Protein AF-A0A967FCW6-F1 (afdb_monomer_lite)

Secondary structure (DSSP, 8-state):
-PPPPS-S-HHHHHHHHHHHHHHHH--HHHHHHHHHHHHHHHHH-TT-HHHHHHHHHHHHHHHHHHHHHHHHHHHHHT-

Sequence (79 aa):
ALGKVKTQDVQAYDFYLRGREFFHQGTRKNIKYASEMFTQAIKKDQDYALAYAGLADCHSFLRQFEKKQENIERSLAAS

Foldseek 3Di:
DPPPPLDPQPQLVVLQVQLVVLVVVPDLVSLVSSLVSLVVSCVRPVSNVSSVVSNVVSVVSNVVVVVVVVVVVVVVVVD

Radius of gyration: 15.98 Å; chains: 1; bounding box: 48×18×45 Å

pLDDT: mean 93.49, std 11.43, range [43.12, 98.88]

Structure (mmCIF, N/CA/C/O backbone):
data_AF-A0A967FCW6-F1
#
_entry.id   AF-A0A967FCW6-F1
#
loop_
_atom_site.group_PDB
_atom_site.id
_atom_site.type_symbol
_atom_site.label_atom_id
_atom_site.label_alt_id
_atom_site.label_comp_id
_atom_site.label_asym_id
_atom_site.label_entity_id
_atom_site.label_seq_id
_atom_site.pdbx_PDB_ins_code
_atom_site.Cartn_x
_atom_site.Cartn_y
_atom_site.Cartn_z
_atom_site.occupancy
_atom_site.B_iso_or_equiv
_atom_site.auth_seq_id
_atom_site.auth_comp_id
_atom_site.auth_asym_id
_atom_site.auth_atom_id
_atom_site.pdbx_PDB_model_num
ATOM 1 N N . ALA A 1 1 ? -27.830 -1.430 7.084 1.00 43.12 1 ALA A N 1
ATOM 2 C CA . ALA A 1 1 ? -26.748 -1.770 8.028 1.00 43.12 1 ALA A CA 1
ATOM 3 C C . ALA A 1 1 ? -25.683 -0.685 7.942 1.00 43.12 1 ALA A C 1
ATOM 5 O O . ALA A 1 1 ? -25.108 -0.508 6.876 1.00 43.12 1 ALA A O 1
ATOM 6 N N . LEU A 1 2 ? -25.498 0.099 9.006 1.00 45.22 2 LEU A N 1
ATOM 7 C CA . LEU A 1 2 ? -24.439 1.108 9.087 1.00 45.22 2 LEU A CA 1
ATOM 8 C C . LEU A 1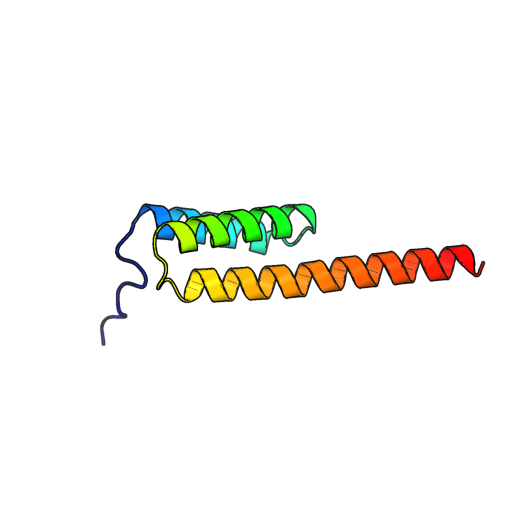 2 ? -23.093 0.380 8.990 1.00 45.22 2 LEU A C 1
ATOM 10 O O . LEU A 1 2 ? -22.822 -0.520 9.785 1.00 45.22 2 LEU A O 1
ATOM 14 N N . GLY A 1 3 ? -22.318 0.690 7.950 1.00 51.62 3 GLY A N 1
ATOM 15 C CA . GLY A 1 3 ? -21.042 0.039 7.673 1.00 51.62 3 GLY A CA 1
ATOM 16 C C . GLY A 1 3 ? -20.144 0.109 8.901 1.00 51.62 3 GLY A C 1
ATOM 17 O O . GLY A 1 3 ? -19.911 1.195 9.427 1.00 51.62 3 GLY A O 1
ATOM 18 N N . LYS A 1 4 ? -19.677 -1.053 9.373 1.00 61.31 4 LYS A N 1
ATOM 19 C CA . LYS A 1 4 ? -18.727 -1.134 10.484 1.00 61.31 4 LYS A CA 1
ATOM 20 C C . LYS A 1 4 ? -17.578 -0.164 10.218 1.00 61.31 4 LYS A C 1
ATOM 22 O O . LYS A 1 4 ? -16.979 -0.188 9.140 1.00 61.31 4 LYS A O 1
ATOM 27 N N . VAL A 1 5 ? -17.302 0.682 11.205 1.00 61.56 5 VAL A N 1
ATOM 28 C CA . VAL A 1 5 ? -16.106 1.519 11.255 1.00 61.56 5 VAL A CA 1
ATOM 29 C C . VAL A 1 5 ? -14.908 0.609 10.974 1.00 61.56 5 VAL A C 1
ATOM 31 O O . VAL A 1 5 ?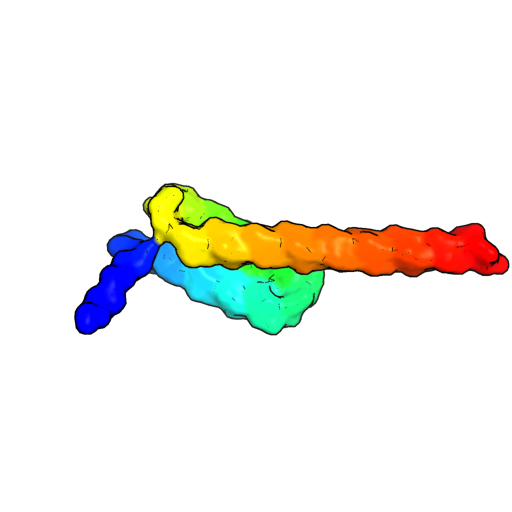 -14.713 -0.383 11.671 1.00 61.56 5 VAL A O 1
ATOM 34 N N . LYS A 1 6 ? -14.184 0.876 9.881 1.00 80.00 6 LYS A N 1
ATOM 35 C CA . LYS A 1 6 ? -13.183 -0.063 9.345 1.00 80.00 6 LYS A CA 1
ATOM 36 C C . LYS A 1 6 ? -11.905 -0.129 10.189 1.00 80.00 6 LYS A C 1
ATOM 38 O O . LYS A 1 6 ? -11.174 -1.099 10.063 1.00 80.00 6 LYS A O 1
ATOM 43 N N . THR A 1 7 ? -11.670 0.892 11.011 1.00 86.69 7 THR A N 1
ATOM 44 C CA . THR A 1 7 ? -10.662 0.955 12.075 1.00 86.69 7 THR A CA 1
ATOM 45 C C . THR A 1 7 ? -11.109 1.999 13.101 1.00 86.69 7 THR A C 1
ATOM 47 O O . THR A 1 7 ? -11.684 3.019 12.715 1.00 86.69 7 THR A O 1
ATOM 50 N N . GLN A 1 8 ? -10.885 1.751 14.393 1.00 89.38 8 GLN A N 1
ATOM 51 C CA . GLN A 1 8 ? -11.120 2.751 15.447 1.00 89.38 8 GLN A CA 1
ATOM 52 C C . GLN A 1 8 ? -9.877 3.616 15.719 1.00 89.38 8 GLN A C 1
ATOM 54 O O . GLN A 1 8 ? -9.968 4.603 16.448 1.00 89.38 8 GLN A O 1
ATOM 59 N N . ASP A 1 9 ? -8.731 3.280 15.117 1.00 95.06 9 ASP A N 1
ATOM 60 C CA . ASP A 1 9 ? -7.497 4.049 15.237 1.00 95.06 9 ASP A CA 1
ATOM 61 C C . ASP A 1 9 ? -7.433 5.117 14.130 1.00 95.06 9 ASP A C 1
ATOM 63 O O . ASP A 1 9 ? -7.318 4.836 12.933 1.00 95.06 9 ASP A O 1
ATOM 67 N N . VAL A 1 10 ? -7.506 6.384 14.539 1.00 95.19 10 VAL A N 1
ATOM 68 C CA . VAL A 1 10 ? -7.478 7.532 13.620 1.00 95.19 10 VAL A CA 1
ATOM 69 C C . VAL A 1 10 ? -6.141 7.632 12.876 1.00 95.19 10 VAL A C 1
ATOM 71 O O . VAL A 1 10 ? -6.119 8.036 11.714 1.00 95.19 10 VAL A O 1
ATOM 74 N N . GLN A 1 11 ? -5.028 7.236 13.503 1.00 97.38 11 GLN A N 1
ATOM 75 C CA . GLN A 1 11 ? -3.717 7.216 12.852 1.00 97.38 11 GLN A CA 1
ATOM 76 C C . GLN A 1 11 ? -3.644 6.101 11.808 1.00 97.38 11 GLN A C 1
ATOM 78 O O . GLN A 1 11 ? -3.088 6.319 10.732 1.00 97.38 11 GLN A O 1
ATOM 83 N N . ALA A 1 12 ? -4.237 4.932 12.078 1.00 97.88 12 ALA A N 1
ATOM 84 C CA . ALA A 1 12 ? -4.351 3.865 11.086 1.00 97.88 12 ALA A CA 1
ATOM 85 C C . ALA A 1 12 ? -5.129 4.343 9.852 1.00 97.88 12 ALA A C 1
ATOM 87 O O . ALA A 1 12 ? -4.701 4.109 8.718 1.00 97.88 12 ALA A O 1
ATOM 88 N N . TYR A 1 13 ? -6.232 5.071 10.064 1.00 97.06 13 TYR A N 1
ATOM 89 C CA . TYR A 1 13 ? -7.023 5.645 8.976 1.00 97.06 13 TYR A CA 1
ATOM 90 C C . TYR A 1 13 ? -6.252 6.708 8.176 1.00 97.06 13 TYR A C 1
ATOM 92 O O . TYR A 1 13 ? -6.265 6.663 6.946 1.00 97.06 13 TYR A O 1
ATOM 100 N N . ASP A 1 14 ? -5.532 7.619 8.840 1.00 98.00 14 ASP A N 1
ATOM 101 C CA . ASP A 1 14 ? -4.691 8.629 8.176 1.00 98.00 14 ASP A CA 1
ATOM 102 C C . ASP A 1 14 ? -3.597 7.980 7.314 1.00 98.00 14 ASP A C 1
ATOM 104 O O . ASP A 1 14 ? -3.458 8.295 6.129 1.00 98.00 14 ASP A O 1
ATOM 108 N N . PHE A 1 15 ? -2.872 6.999 7.861 1.00 98.62 15 PHE A N 1
ATOM 109 C CA . PHE A 1 15 ? -1.886 6.243 7.090 1.00 98.62 15 PHE A CA 1
ATOM 110 C C . PHE A 1 15 ? -2.521 5.517 5.900 1.00 98.62 15 PHE A C 1
ATOM 112 O O . PHE A 1 15 ? -1.979 5.564 4.796 1.00 98.62 15 PHE A O 1
ATOM 119 N N . TYR A 1 16 ? -3.691 4.901 6.076 1.00 98.44 16 TYR A N 1
ATOM 120 C CA . TYR A 1 16 ? -4.410 4.273 4.970 1.00 98.44 16 TYR A CA 1
ATOM 121 C C . TYR A 1 16 ? -4.768 5.281 3.865 1.00 98.44 16 TYR A C 1
ATOM 123 O O . TYR A 1 16 ? -4.530 4.998 2.689 1.00 98.44 16 TYR A O 1
ATOM 131 N N . LEU A 1 17 ? -5.279 6.468 4.209 1.00 98.31 17 LEU A N 1
ATOM 132 C CA . LEU A 1 17 ? -5.614 7.505 3.227 1.00 98.31 17 LEU A CA 1
ATOM 133 C C . LEU A 1 17 ? -4.381 7.999 2.463 1.00 98.31 17 LEU A C 1
ATOM 135 O O . LEU A 1 17 ? -4.420 8.088 1.236 1.00 98.31 17 LEU A O 1
ATOM 139 N N . ARG A 1 18 ? -3.263 8.243 3.155 1.00 98.56 18 ARG A N 1
ATOM 140 C CA . ARG A 1 18 ? -1.990 8.601 2.504 1.00 98.56 18 ARG A CA 1
ATOM 141 C C . ARG A 1 18 ? -1.502 7.492 1.577 1.00 98.56 18 ARG A C 1
ATOM 143 O O . ARG A 1 18 ? -1.038 7.772 0.475 1.00 98.56 18 ARG A O 1
ATOM 150 N N . GLY A 1 19 ? -1.645 6.232 1.993 1.00 98.62 19 GLY A N 1
ATOM 151 C CA . GLY A 1 19 ? -1.335 5.075 1.156 1.00 98.62 19 GLY A CA 1
ATOM 152 C C . GLY A 1 19 ? -2.155 5.060 -0.131 1.00 98.62 19 GLY A C 1
ATOM 153 O O . GLY A 1 19 ? -1.601 4.881 -1.213 1.00 98.62 19 GLY A O 1
ATOM 154 N N . ARG A 1 20 ? -3.462 5.330 -0.036 1.00 98.56 20 ARG A N 1
ATOM 155 C CA . ARG A 1 20 ? -4.366 5.433 -1.192 1.00 98.56 20 ARG A CA 1
ATOM 156 C C . ARG A 1 20 ? -3.998 6.576 -2.136 1.00 98.56 20 ARG A C 1
ATOM 158 O O . ARG A 1 20 ? -4.052 6.375 -3.346 1.00 98.56 20 ARG A O 1
ATOM 165 N N . GLU A 1 21 ? -3.614 7.728 -1.596 1.00 98.44 21 GLU A N 1
ATOM 166 C CA . GLU A 1 21 ? -3.185 8.890 -2.381 1.00 98.44 21 GLU A CA 1
ATOM 167 C C . GLU A 1 21 ? -1.911 8.584 -3.180 1.00 98.44 21 GLU A C 1
ATOM 169 O O . GLU A 1 21 ? -1.888 8.712 -4.405 1.00 98.44 21 GLU A O 1
ATOM 174 N N . PHE A 1 22 ? -0.870 8.063 -2.522 1.00 98.62 22 PHE A N 1
ATOM 175 C CA . PHE A 1 22 ? 0.342 7.637 -3.223 1.00 98.62 22 PHE A CA 1
ATOM 176 C C . PHE A 1 22 ? 0.061 6.536 -4.250 1.00 98.62 22 PHE A C 1
ATOM 178 O O . PHE A 1 22 ? 0.615 6.558 -5.351 1.00 98.62 22 PHE A O 1
ATOM 185 N N . PHE A 1 23 ? -0.821 5.590 -3.920 1.00 98.31 23 PHE A N 1
ATOM 186 C CA . PHE A 1 23 ? -1.186 4.516 -4.833 1.00 98.31 23 PHE A CA 1
ATOM 187 C C . PHE A 1 23 ? -1.845 5.051 -6.110 1.00 98.31 23 PHE A C 1
ATOM 189 O O . PHE A 1 23 ? -1.492 4.613 -7.203 1.00 98.31 23 PHE A O 1
ATOM 196 N N . HIS A 1 24 ? -2.741 6.037 -5.992 1.00 97.88 24 HIS A N 1
ATOM 197 C CA . HIS A 1 24 ? -3.416 6.657 -7.136 1.00 97.88 24 HIS A CA 1
ATOM 198 C C . HIS A 1 24 ? -2.427 7.298 -8.118 1.00 97.88 24 HIS A C 1
ATOM 200 O O . HIS A 1 24 ? -2.608 7.213 -9.330 1.00 97.88 24 HIS A O 1
ATOM 206 N N . GLN A 1 25 ? -1.347 7.897 -7.613 1.00 96.69 25 GLN A N 1
ATOM 207 C CA . GLN A 1 25 ? -0.319 8.499 -8.465 1.00 96.69 25 GLN A CA 1
ATOM 208 C C . GLN A 1 25 ? 0.472 7.457 -9.278 1.00 96.69 25 GLN A C 1
ATOM 210 O O . GLN A 1 25 ? 1.123 7.810 -10.259 1.00 96.69 25 GLN A O 1
ATOM 215 N N . GLY A 1 26 ? 0.467 6.183 -8.871 1.00 91.94 26 GLY A N 1
ATOM 216 C CA . GLY A 1 26 ? 0.820 5.033 -9.711 1.00 91.94 26 GLY A CA 1
ATOM 217 C C . GLY A 1 26 ? 2.288 4.868 -10.127 1.00 91.94 26 GLY A C 1
ATOM 218 O O . GLY A 1 26 ? 2.649 3.817 -10.649 1.00 91.94 26 GLY A O 1
ATOM 219 N N . THR A 1 27 ? 3.171 5.848 -9.912 1.00 97.31 27 THR A N 1
ATOM 220 C CA . THR A 1 27 ? 4.599 5.700 -10.252 1.00 97.31 27 THR A CA 1
ATOM 221 C C . THR A 1 27 ? 5.264 4.635 -9.375 1.00 97.31 27 THR A C 1
ATOM 223 O O . THR A 1 27 ? 4.896 4.475 -8.213 1.00 97.31 27 THR A O 1
ATOM 226 N N . ARG A 1 28 ? 6.313 3.949 -9.863 1.00 97.12 28 ARG A N 1
ATOM 227 C CA . ARG A 1 28 ? 7.056 2.960 -9.049 1.00 97.12 28 ARG A CA 1
ATOM 228 C C . ARG A 1 28 ? 7.492 3.532 -7.695 1.00 97.12 28 ARG A C 1
ATOM 230 O O . ARG A 1 28 ? 7.436 2.829 -6.691 1.00 97.12 28 AR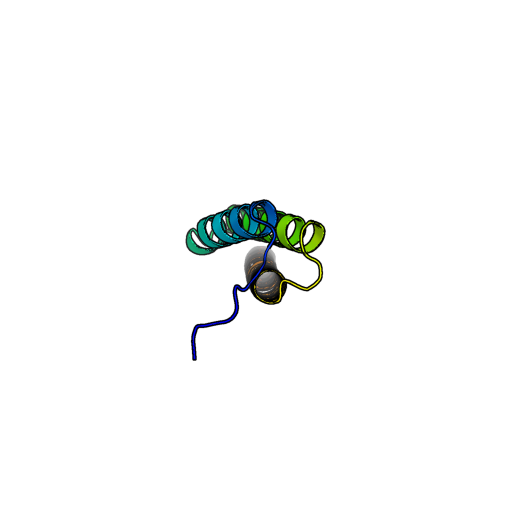G A O 1
ATOM 237 N N . LYS A 1 29 ? 7.919 4.800 -7.665 1.00 97.94 29 LYS A N 1
ATOM 238 C CA . LYS A 1 29 ? 8.302 5.503 -6.432 1.00 97.94 29 LYS A CA 1
ATOM 239 C C . LYS A 1 29 ? 7.104 5.663 -5.494 1.00 97.94 29 LYS A C 1
ATOM 241 O O . LYS A 1 29 ? 7.206 5.321 -4.322 1.00 97.94 29 LYS A O 1
ATOM 246 N N . ASN A 1 30 ? 5.968 6.116 -6.016 1.00 98.38 30 ASN A N 1
ATOM 247 C CA . ASN A 1 30 ? 4.772 6.332 -5.210 1.00 98.38 30 ASN A CA 1
ATOM 248 C C . ASN A 1 30 ? 4.150 5.019 -4.731 1.00 98.38 30 ASN A C 1
ATOM 250 O O . ASN A 1 30 ? 3.713 4.954 -3.592 1.00 98.38 30 ASN A O 1
ATOM 254 N N . ILE A 1 31 ? 4.213 3.937 -5.511 1.00 98.62 31 ILE A N 1
ATOM 255 C CA . ILE A 1 31 ? 3.780 2.614 -5.040 1.00 98.62 31 ILE A CA 1
ATOM 256 C C . ILE A 1 31 ? 4.636 2.129 -3.855 1.00 98.62 31 ILE A C 1
ATOM 258 O O . ILE A 1 31 ? 4.102 1.525 -2.926 1.00 98.62 31 ILE A O 1
ATOM 262 N N . LYS A 1 32 ? 5.942 2.440 -3.815 1.00 98.56 32 LYS A N 1
ATOM 263 C CA . LYS A 1 32 ? 6.769 2.160 -2.624 1.00 98.56 32 LYS A CA 1
ATOM 264 C C . LYS A 1 32 ? 6.301 2.963 -1.409 1.00 98.56 32 LYS A C 1
ATOM 266 O O . LYS A 1 32 ? 6.094 2.376 -0.352 1.00 98.56 32 LYS A O 1
ATOM 271 N N . TYR A 1 33 ? 6.049 4.262 -1.566 1.00 98.62 33 TYR A N 1
ATOM 272 C CA . TYR A 1 33 ? 5.512 5.076 -0.469 1.00 98.62 33 TYR A CA 1
ATOM 273 C C . TYR A 1 33 ? 4.123 4.617 -0.018 1.00 98.62 33 TYR A C 1
ATOM 275 O O . TYR A 1 33 ? 3.854 4.561 1.178 1.00 98.62 33 TYR A O 1
ATOM 283 N N . ALA A 1 34 ? 3.256 4.209 -0.946 1.00 98.81 34 ALA A N 1
ATOM 284 C CA . ALA A 1 34 ? 1.962 3.627 -0.620 1.00 98.81 34 ALA A CA 1
ATOM 285 C C . ALA A 1 34 ? 2.117 2.363 0.238 1.00 98.81 34 ALA A C 1
ATOM 287 O O . ALA A 1 34 ? 1.464 2.232 1.271 1.00 98.81 34 ALA A O 1
ATOM 288 N N . SER A 1 35 ? 3.036 1.467 -0.145 1.00 98.81 35 SER A N 1
ATOM 289 C CA . SER A 1 35 ? 3.383 0.263 0.621 1.00 98.81 35 SER A CA 1
ATOM 290 C C . SER A 1 35 ? 3.834 0.592 2.049 1.00 98.81 35 SER A C 1
ATOM 292 O O . SER A 1 35 ? 3.404 -0.064 3.000 1.00 98.81 35 SER A O 1
ATOM 294 N N . GLU A 1 36 ? 4.676 1.614 2.219 1.00 98.75 36 GLU A N 1
ATOM 295 C CA . GLU A 1 36 ? 5.133 2.071 3.535 1.00 98.75 36 GLU A CA 1
ATOM 296 C C . GLU A 1 36 ? 3.970 2.593 4.382 1.00 98.75 36 GLU A C 1
ATOM 298 O O . GLU A 1 36 ? 3.835 2.200 5.540 1.00 98.75 36 GLU A O 1
ATOM 303 N N . MET A 1 37 ? 3.093 3.421 3.807 1.00 98.88 37 MET A N 1
ATOM 304 C CA . MET A 1 37 ? 1.929 3.960 4.513 1.00 98.88 37 MET A CA 1
ATOM 305 C C . MET A 1 37 ? 0.951 2.856 4.933 1.00 98.88 37 MET A C 1
ATOM 307 O O . MET A 1 37 ? 0.544 2.816 6.092 1.00 98.88 37 MET A O 1
ATOM 311 N N . PHE A 1 38 ? 0.637 1.897 4.056 1.00 98.81 38 PHE A N 1
ATOM 312 C CA . PHE A 1 38 ? -0.203 0.753 4.431 1.00 98.81 38 PHE A CA 1
ATOM 313 C C . PHE A 1 38 ? 0.434 -0.103 5.529 1.00 98.81 38 PHE A C 1
ATOM 315 O O . PHE A 1 38 ? -0.257 -0.546 6.443 1.00 98.81 38 PHE A O 1
ATOM 322 N N . THR A 1 39 ? 1.758 -0.265 5.511 1.00 98.81 39 THR A N 1
ATOM 323 C CA . THR A 1 39 ? 2.481 -0.957 6.588 1.00 98.81 39 THR A CA 1
ATOM 324 C C . THR A 1 39 ? 2.359 -0.214 7.921 1.00 98.81 39 THR A C 1
ATOM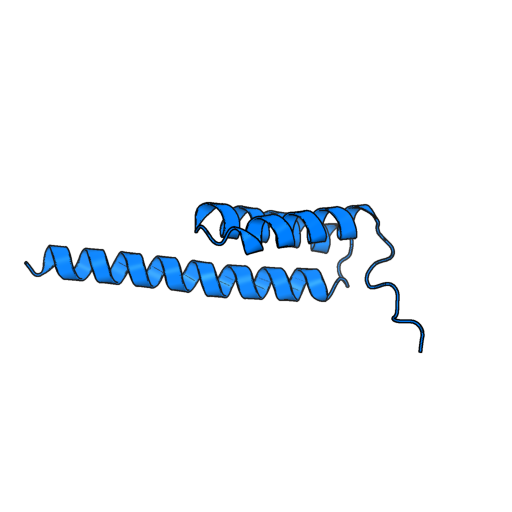 326 O O . THR A 1 39 ? 2.186 -0.845 8.962 1.00 98.81 39 THR A O 1
ATOM 329 N N . GLN A 1 40 ? 2.427 1.123 7.922 1.00 98.75 40 GLN A N 1
ATOM 330 C CA . GLN A 1 40 ? 2.212 1.913 9.142 1.00 98.75 40 GLN A CA 1
ATOM 331 C C . GLN A 1 40 ? 0.765 1.824 9.638 1.00 98.75 40 GLN A C 1
ATOM 333 O O . GLN A 1 40 ? 0.556 1.716 10.843 1.00 98.75 40 GLN A O 1
ATOM 338 N N . ALA A 1 41 ? -0.220 1.786 8.735 1.00 98.50 41 ALA A N 1
ATOM 339 C CA . ALA A 1 41 ? -1.617 1.566 9.104 1.00 98.50 41 ALA A CA 1
ATOM 340 C C . ALA A 1 41 ? -1.814 0.210 9.807 1.00 98.50 41 ALA A C 1
ATOM 342 O O . ALA A 1 41 ? -2.425 0.168 10.869 1.00 98.50 41 ALA A O 1
ATOM 343 N N . ILE A 1 42 ? -1.209 -0.864 9.285 1.00 98.56 42 ILE A N 1
ATOM 344 C CA . ILE A 1 42 ? -1.234 -2.210 9.892 1.00 98.56 42 ILE A CA 1
ATOM 345 C C . ILE A 1 42 ? -0.559 -2.2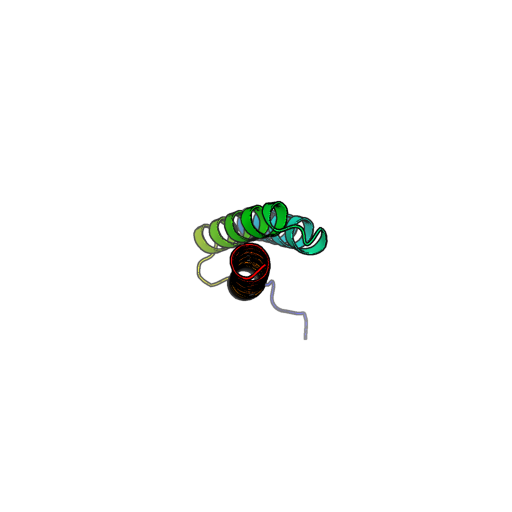30 11.272 1.00 98.56 42 ILE A C 1
ATOM 347 O O . ILE A 1 42 ? -1.013 -2.902 12.191 1.00 98.56 42 ILE A O 1
ATOM 351 N N . LYS A 1 43 ? 0.539 -1.486 11.449 1.00 98.38 43 LYS A N 1
ATOM 352 C CA . LYS A 1 43 ? 1.210 -1.386 12.758 1.00 98.38 43 LYS A CA 1
ATOM 353 C C . LYS A 1 43 ? 0.343 -0.708 13.816 1.00 98.38 43 LYS A C 1
ATOM 355 O O . LYS A 1 43 ? 0.539 -0.973 14.998 1.00 98.38 43 LYS A O 1
ATOM 360 N N . LYS A 1 44 ? -0.549 0.194 13.400 1.00 98.19 44 LYS A N 1
ATOM 361 C CA . LYS A 1 44 ? -1.488 0.893 14.284 1.00 98.19 44 LYS A CA 1
ATOM 362 C C . LYS A 1 44 ? -2.715 0.043 14.585 1.00 98.19 44 LYS A C 1
ATOM 364 O O . LYS A 1 44 ? -3.111 -0.053 15.738 1.00 98.19 44 LYS A O 1
ATOM 369 N N . ASP A 1 45 ? -3.245 -0.625 13.569 1.00 97.38 45 ASP A N 1
ATOM 370 C CA . ASP A 1 45 ? -4.364 -1.550 13.693 1.00 97.38 45 ASP A CA 1
ATOM 371 C C . ASP A 1 45 ? -4.070 -2.827 12.893 1.00 97.38 45 ASP A C 1
ATOM 373 O O . ASP A 1 45 ? -4.149 -2.853 11.660 1.00 97.38 45 ASP A O 1
ATOM 377 N N . GLN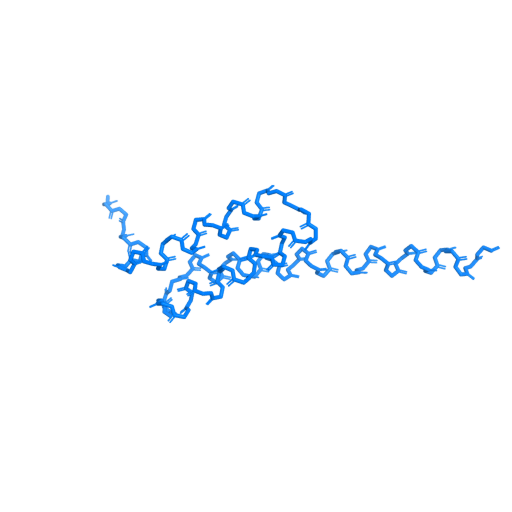 A 1 46 ? -3.712 -3.888 13.618 1.00 96.94 46 GLN A N 1
ATOM 378 C CA . GLN A 1 46 ? -3.332 -5.182 13.045 1.00 96.94 46 GLN A CA 1
ATOM 379 C C . GLN A 1 46 ? -4.508 -5.907 12.383 1.00 96.94 46 GLN A C 1
ATOM 381 O O . GLN A 1 46 ? -4.277 -6.806 11.581 1.00 96.94 46 GLN A O 1
ATOM 386 N N . ASP A 1 47 ? -5.749 -5.501 12.658 1.00 95.81 47 ASP A N 1
ATOM 387 C CA . ASP A 1 47 ? -6.950 -6.083 12.057 1.00 95.81 47 ASP A CA 1
ATOM 388 C C . ASP A 1 47 ? -7.464 -5.244 10.874 1.00 95.81 47 ASP A C 1
ATOM 390 O O . ASP A 1 47 ? -8.522 -5.529 10.297 1.00 95.81 47 ASP A O 1
ATOM 394 N N . TYR A 1 48 ? -6.717 -4.209 10.461 1.00 97.00 48 TYR A N 1
ATOM 395 C CA . TYR A 1 48 ? -7.173 -3.278 9.438 1.00 97.00 48 TYR A CA 1
ATOM 396 C C . TYR A 1 48 ? -7.085 -3.858 8.016 1.00 97.00 48 TYR A C 1
ATOM 398 O O . TYR A 1 48 ? -6.194 -3.551 7.220 1.00 97.00 48 TYR A O 1
ATOM 406 N N . ALA A 1 49 ? -8.080 -4.672 7.659 1.00 96.56 49 ALA A N 1
ATOM 407 C CA . ALA A 1 49 ? -8.148 -5.432 6.408 1.00 96.56 49 ALA A CA 1
ATOM 408 C C . ALA A 1 49 ? -7.916 -4.602 5.128 1.00 96.56 49 ALA A C 1
ATOM 410 O O . ALA A 1 49 ? -7.318 -5.088 4.169 1.00 96.56 49 ALA A O 1
ATOM 411 N N . LEU A 1 50 ? -8.356 -3.338 5.093 1.00 96.94 50 LEU A N 1
ATOM 412 C CA . LEU A 1 50 ? -8.135 -2.480 3.924 1.00 96.94 50 LEU A CA 1
ATOM 413 C C . LEU A 1 50 ? -6.664 -2.113 3.710 1.00 96.94 50 LEU A C 1
ATOM 415 O O . LEU A 1 50 ? -6.244 -1.964 2.563 1.00 96.94 50 LEU A O 1
ATOM 419 N N . ALA A 1 51 ? -5.894 -1.954 4.787 1.00 98.12 51 ALA A N 1
ATOM 420 C CA . ALA A 1 51 ? -4.472 -1.666 4.685 1.00 98.12 51 ALA A CA 1
ATOM 421 C C . ALA A 1 51 ? -3.711 -2.883 4.137 1.00 98.12 51 ALA A C 1
ATOM 423 O O . ALA A 1 51 ? -2.862 -2.724 3.262 1.00 98.12 51 ALA A O 1
ATOM 424 N N . TYR A 1 52 ? -4.086 -4.100 4.547 1.00 98.62 52 TYR A N 1
ATOM 425 C CA . TYR A 1 52 ? -3.551 -5.330 3.953 1.00 98.62 52 TYR A CA 1
ATOM 426 C C . TYR A 1 52 ? -3.868 -5.459 2.462 1.00 98.62 52 TYR A C 1
ATOM 428 O O . TYR A 1 52 ? -2.976 -5.793 1.684 1.00 98.62 52 TYR A O 1
ATOM 436 N N . ALA A 1 53 ? -5.102 -5.157 2.047 1.00 98.44 53 ALA A N 1
ATOM 437 C CA . ALA A 1 53 ? -5.472 -5.170 0.632 1.00 98.44 53 ALA A CA 1
ATOM 438 C C . ALA A 1 53 ? -4.622 -4.176 -0.181 1.00 98.44 53 ALA A C 1
ATOM 440 O O . ALA A 1 53 ? -4.022 -4.555 -1.184 1.00 98.44 53 ALA A O 1
ATOM 441 N N . GLY A 1 54 ? -4.482 -2.936 0.304 1.00 98.38 54 GLY A N 1
ATOM 442 C CA . GLY A 1 54 ? -3.630 -1.933 -0.339 1.00 98.38 54 GLY A CA 1
ATOM 443 C C . GLY A 1 54 ? -2.158 -2.354 -0.418 1.00 98.38 54 GLY A C 1
ATOM 444 O O . GLY A 1 54 ? -1.505 -2.142 -1.438 1.00 98.38 54 GLY A O 1
ATOM 445 N N . LEU A 1 55 ? -1.634 -3.004 0.625 1.00 98.75 55 LEU A N 1
ATOM 446 C CA . LEU A 1 55 ? -0.271 -3.533 0.628 1.00 98.75 55 LEU A CA 1
ATOM 447 C C . LEU A 1 55 ? -0.083 -4.653 -0.413 1.00 98.75 55 LEU A C 1
ATOM 449 O O . LEU A 1 55 ? 0.919 -4.664 -1.132 1.00 98.75 55 LEU A O 1
ATOM 453 N N . ALA A 1 56 ? -1.049 -5.567 -0.538 1.00 98.75 56 ALA A N 1
ATOM 454 C CA . ALA A 1 56 ? -1.026 -6.628 -1.547 1.00 98.75 56 ALA A CA 1
ATOM 455 C C . ALA A 1 56 ? -1.053 -6.067 -2.982 1.00 98.75 56 ALA A C 1
ATOM 457 O O . ALA A 1 56 ? -0.296 -6.524 -3.850 1.00 98.75 56 ALA A O 1
ATOM 458 N N . ASP A 1 57 ? -1.860 -5.032 -3.218 1.00 98.62 57 ASP A N 1
ATOM 459 C CA . ASP A 1 57 ? -1.887 -4.325 -4.497 1.00 98.62 57 ASP A CA 1
ATOM 460 C C . ASP A 1 57 ? -0.522 -3.683 -4.792 1.00 98.62 57 ASP A C 1
ATOM 462 O O . ASP A 1 57 ? 0.029 -3.871 -5.880 1.00 98.62 57 ASP A O 1
ATOM 466 N N . CYS A 1 58 ? 0.094 -3.006 -3.813 1.00 98.69 58 CYS A N 1
ATOM 467 C CA . CYS A 1 58 ? 1.432 -2.426 -3.971 1.00 98.69 58 CYS A CA 1
ATOM 468 C C . CYS A 1 58 ? 2.470 -3.466 -4.410 1.00 98.69 58 CYS A C 1
ATOM 470 O O . CYS A 1 58 ? 3.215 -3.229 -5.364 1.00 98.69 58 CYS A O 1
ATOM 472 N N . HIS A 1 59 ? 2.504 -4.633 -3.762 1.00 98.44 59 HIS A N 1
ATOM 473 C CA . HIS A 1 59 ? 3.418 -5.712 -4.147 1.00 98.44 59 HIS A CA 1
ATOM 474 C C . HIS A 1 59 ? 3.182 -6.193 -5.584 1.00 98.44 59 HIS A C 1
ATOM 476 O O . HIS A 1 59 ? 4.140 -6.406 -6.333 1.00 98.44 59 HIS A O 1
ATOM 482 N N . SER A 1 60 ? 1.919 -6.302 -5.999 1.00 98.25 60 SER A N 1
ATOM 483 C CA . SER A 1 60 ? 1.552 -6.703 -7.361 1.00 98.25 60 SER A CA 1
ATOM 484 C C . SER A 1 60 ? 2.044 -5.701 -8.410 1.00 98.25 60 SER A C 1
ATOM 486 O O . SER A 1 60 ? 2.589 -6.098 -9.443 1.00 98.25 60 SER A O 1
ATOM 488 N N . PHE A 1 61 ? 1.912 -4.397 -8.153 1.00 97.81 61 PHE A N 1
ATOM 489 C CA . PHE A 1 61 ? 2.416 -3.348 -9.046 1.00 97.81 61 PHE A CA 1
ATOM 490 C C . PHE A 1 61 ? 3.947 -3.286 -9.078 1.00 97.81 61 PHE A C 1
ATOM 492 O O . PHE A 1 61 ? 4.538 -3.183 -10.154 1.00 97.81 61 PHE A O 1
ATOM 499 N N . LEU A 1 62 ? 4.613 -3.402 -7.927 1.00 97.88 62 LEU A N 1
ATOM 500 C CA . LEU A 1 62 ? 6.080 -3.401 -7.859 1.00 97.88 62 LEU A CA 1
ATOM 501 C C . LEU A 1 62 ? 6.687 -4.542 -8.671 1.00 97.88 62 LEU A C 1
ATOM 503 O O . LEU A 1 62 ? 7.608 -4.305 -9.455 1.00 97.88 62 LEU A O 1
ATOM 507 N N . ARG A 1 63 ? 6.097 -5.737 -8.583 1.00 97.75 63 ARG A N 1
ATOM 508 C CA . ARG A 1 63 ? 6.525 -6.884 -9.384 1.00 97.75 63 ARG A CA 1
ATOM 509 C C . ARG A 1 63 ? 6.346 -6.660 -10.885 1.00 97.75 63 ARG A C 1
ATOM 511 O O . ARG A 1 63 ? 7.169 -7.108 -11.680 1.00 97.75 63 ARG A O 1
ATOM 518 N N . GLN A 1 64 ? 5.281 -5.972 -11.296 1.00 97.00 64 GLN A N 1
ATOM 519 C CA . GLN A 1 64 ? 5.084 -5.609 -12.703 1.00 97.00 64 GLN A CA 1
ATOM 520 C C . GLN A 1 64 ? 6.151 -4.621 -13.190 1.00 97.00 64 GLN A C 1
ATOM 522 O O . GLN A 1 64 ? 6.680 -4.795 -14.288 1.00 97.00 64 GLN A O 1
ATOM 527 N N . PHE A 1 65 ? 6.517 -3.626 -12.374 1.00 95.38 65 PHE A N 1
ATOM 528 C CA . PHE A 1 65 ? 7.600 -2.701 -12.717 1.00 95.38 65 PHE A CA 1
ATOM 529 C C . PHE A 1 65 ? 8.952 -3.403 -12.856 1.00 95.38 65 PHE A C 1
ATOM 531 O O . PHE A 1 65 ? 9.701 -3.088 -13.776 1.00 95.38 65 PHE A O 1
ATOM 538 N N . GLU A 1 66 ? 9.254 -4.360 -11.980 1.00 95.00 66 GLU A N 1
ATOM 539 C CA . GLU A 1 66 ? 10.487 -5.155 -12.042 1.00 95.00 66 GLU A CA 1
ATOM 540 C C . GLU A 1 66 ? 10.562 -5.988 -13.322 1.00 95.00 66 GLU A C 1
ATOM 542 O O . GLU A 1 66 ? 11.541 -5.888 -14.056 1.00 95.00 66 GLU A O 1
ATOM 547 N N . LYS A 1 67 ? 9.491 -6.718 -13.657 1.00 95.50 67 LYS A N 1
ATOM 548 C CA . LYS A 1 67 ? 9.416 -7.478 -14.915 1.00 95.50 67 LYS A CA 1
ATOM 549 C C . LYS A 1 67 ? 9.591 -6.589 -16.143 1.00 95.50 67 LYS A C 1
ATOM 551 O O . LYS A 1 67 ? 10.258 -6.972 -17.099 1.00 95.50 67 LYS A O 1
ATOM 556 N N . LYS A 1 68 ? 8.979 -5.400 -16.140 1.00 93.69 68 LYS A N 1
ATOM 557 C CA . LYS A 1 68 ? 9.115 -4.453 -17.252 1.00 93.69 68 LYS A CA 1
ATOM 558 C C . LYS A 1 68 ? 10.571 -4.017 -17.431 1.00 93.69 68 LYS A C 1
ATOM 560 O O . LYS A 1 68 ? 11.033 -3.961 -18.564 1.00 93.69 68 LYS A O 1
ATOM 565 N N . GLN A 1 69 ? 11.274 -3.742 -16.336 1.00 91.88 69 GLN A N 1
ATOM 566 C CA . GLN A 1 69 ? 12.686 -3.365 -16.362 1.00 91.88 69 GLN A CA 1
ATOM 567 C C . GLN A 1 69 ? 13.568 -4.501 -16.903 1.00 91.88 69 GLN A C 1
ATOM 569 O O . GLN A 1 69 ? 14.331 -4.282 -17.838 1.00 91.88 69 GLN A O 1
ATOM 574 N N . GLU A 1 70 ? 13.391 -5.720 -16.390 1.00 92.75 70 GLU A N 1
ATOM 575 C CA . GLU A 1 70 ? 14.122 -6.915 -16.838 1.00 92.75 70 GLU A CA 1
ATOM 576 C C . GLU A 1 70 ? 13.935 -7.176 -18.341 1.00 92.75 70 GLU A C 1
ATOM 578 O O . GLU A 1 70 ? 14.888 -7.473 -19.061 1.00 92.75 70 GLU A O 1
ATOM 583 N N . ASN A 1 71 ? 12.706 -7.025 -18.842 1.00 93.94 71 ASN A N 1
ATOM 584 C CA . ASN A 1 71 ? 12.411 -7.203 -20.262 1.00 93.94 71 ASN A CA 1
ATOM 585 C C . ASN A 1 71 ? 13.122 -6.163 -21.140 1.00 93.94 71 ASN A C 1
ATOM 587 O O . ASN A 1 71 ? 13.606 -6.505 -22.218 1.00 93.94 71 ASN A O 1
ATOM 591 N N . ILE A 1 72 ? 13.193 -4.906 -20.688 1.00 93.62 72 ILE A N 1
ATOM 592 C CA . ILE A 1 72 ? 13.906 -3.840 -21.404 1.00 93.62 72 ILE A CA 1
ATOM 593 C C . ILE A 1 72 ? 15.405 -4.153 -21.447 1.00 93.62 72 ILE A C 1
ATOM 595 O O . ILE A 1 72 ? 16.009 -4.098 -22.515 1.00 93.62 72 ILE A O 1
ATOM 599 N N . GLU A 1 73 ? 15.994 -4.536 -20.315 1.00 93.06 73 GLU A N 1
ATOM 600 C CA . GLU A 1 73 ? 17.419 -4.878 -20.217 1.00 93.06 73 GLU A CA 1
ATOM 601 C C . GLU A 1 73 ? 17.791 -6.051 -21.127 1.00 93.06 73 GLU A C 1
ATOM 603 O O . GLU A 1 73 ? 18.776 -5.980 -21.860 1.00 93.06 73 GLU A O 1
ATOM 608 N N . ARG A 1 74 ? 16.962 -7.101 -21.156 1.00 93.19 74 ARG A N 1
ATOM 609 C CA . ARG A 1 74 ? 17.151 -8.241 -22.064 1.00 93.19 74 ARG A CA 1
ATOM 610 C C . ARG A 1 74 ? 17.086 -7.842 -23.534 1.00 93.19 74 ARG A C 1
ATOM 612 O O . ARG A 1 74 ? 17.892 -8.327 -24.319 1.00 93.19 74 ARG A O 1
ATOM 619 N N . SER A 1 75 ? 16.149 -6.969 -23.908 1.00 93.88 75 SER A N 1
ATOM 620 C CA . SER A 1 75 ? 16.027 -6.489 -25.289 1.00 93.88 75 SER A CA 1
ATOM 621 C C . SER A 1 75 ? 17.252 -5.685 -25.725 1.00 93.88 75 SER A C 1
ATOM 623 O O . SER A 1 75 ? 17.691 -5.826 -26.864 1.00 93.88 75 SER A O 1
ATOM 625 N N . LEU A 1 76 ? 17.800 -4.856 -24.832 1.00 94.00 76 LEU A N 1
ATOM 626 C CA . LEU A 1 76 ? 19.004 -4.068 -25.104 1.00 94.00 76 LEU A CA 1
ATOM 627 C C . LEU A 1 76 ? 20.253 -4.948 -25.202 1.00 94.00 76 LEU A C 1
ATOM 629 O O . LEU A 1 76 ? 21.093 -4.699 -26.051 1.00 94.00 76 LEU A O 1
ATOM 633 N N . ALA A 1 77 ? 20.367 -5.985 -24.367 1.00 91.88 77 ALA A N 1
ATOM 634 C CA . ALA A 1 77 ? 21.504 -6.907 -24.392 1.00 91.88 77 ALA A CA 1
ATOM 635 C C . ALA A 1 77 ? 21.520 -7.843 -25.616 1.00 91.88 77 ALA A C 1
ATOM 637 O O . ALA A 1 77 ? 22.558 -8.422 -25.926 1.00 91.88 77 ALA A O 1
ATOM 638 N N . ALA A 1 78 ? 20.373 -8.030 -26.274 1.00 88.31 78 ALA A N 1
ATOM 639 C CA . ALA A 1 78 ? 20.228 -8.870 -27.463 1.00 88.31 78 ALA A CA 1
ATOM 640 C C . ALA A 1 78 ? 20.348 -8.097 -28.794 1.00 88.31 78 ALA A C 1
ATOM 642 O O . ALA A 1 78 ? 20.229 -8.718 -29.850 1.00 88.31 78 ALA A O 1
ATOM 643 N N . SER A 1 79 ? 20.530 -6.770 -28.740 1.00 79.44 79 SER A N 1
ATOM 644 C CA . SER A 1 79 ? 20.733 -5.887 -29.903 1.00 79.44 79 SER A CA 1
ATOM 645 C C . SER A 1 79 ? 22.217 -5.611 -30.120 1.00 79.44 79 SER A C 1
ATOM 647 O O . SER A 1 79 ? 22.618 -5.525 -31.300 1.00 79.44 79 SER A O 1
#